Protein AF-A0A497JFD3-F1 (afdb_monomer_lite)

Radius of gyration: 19.87 Å; chains: 1; bounding box: 37×46×55 Å

InterPro domains:
  IPR032816 VTT domain [PF09335] (88-169)
  IPR051311 DedA domain-containing protein [PTHR42709] (45-169)

pLDDT: mean 83.09, std 11.04, range [47.81, 96.81]

Foldseek 3Di:
DVVVVVVVCCPDPVNVVVVVVVVVVVVVVVVVVVCVVVVVCVDLVNLLVVLCVCPLVVLLQVLLVQLLDAPDNDVSVVVLVVCQVHDSNPPCPHSVSSCVSSVNSNVNSLLNLLVCLQVVDPVVVVDDPVLVVVLVVLLVVCVVPNPVSLVVCVVDPHRSSSNSNSNSND

Sequence (170 aa):
MKLKKAKRTLSSPAFRYALATVLMILFIYLAYSYVSANYQNFTPENINKVLQTYGLLGIFIAAIIANATLFFPVPLDVAIFFLGQFDIGFGIVSPLA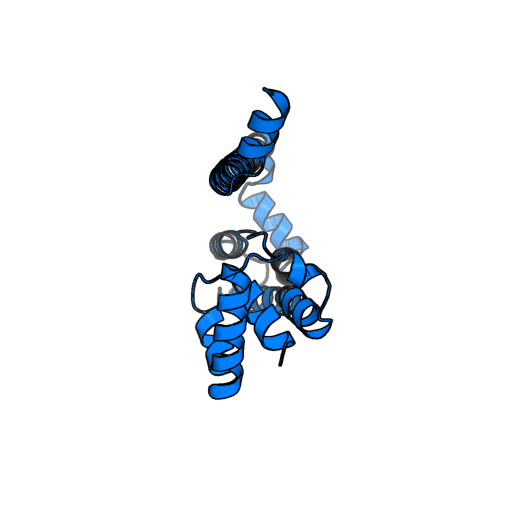LGFFAGLGSAIGEMSGYIVGTLGIRSLEKLKKSELKQIDRLQRKINKYGFSVIALAALTPFPFDLVGIAAGLI

Secondary structure (DSSP, 8-state):
-HHHHHHHHHTSHHHHHHHHHHHHHHHHHHHHHHHHHTGGGGSHHHHHHHHHHHHHHHHHHHHHHHHSSTT----HHHHHHHHTTS--SSSS--HHHHHHHHHHHHHHHHHHHHHHHHTT-TTGGGS-HHHHHHHHHHHHHHHHHTHHHHHHHHTSSS-THHHHHHHHT-

Organism: NCBI:txid3101447

Structure (mmCIF, N/CA/C/O backbone):
data_AF-A0A497JFD3-F1
#
_entry.id   AF-A0A497JFD3-F1
#
loop_
_atom_site.group_PDB
_atom_site.id
_atom_site.type_symbol
_atom_site.label_atom_id
_atom_site.label_alt_id
_atom_site.label_comp_id
_atom_site.label_asym_id
_atom_site.label_entity_id
_atom_site.label_seq_id
_atom_site.pdbx_PDB_ins_code
_atom_site.Cartn_x
_atom_site.Cartn_y
_atom_site.Cartn_z
_atom_site.occupancy
_atom_site.B_iso_or_equiv
_atom_site.auth_seq_id
_atom_site.auth_comp_id
_atom_site.auth_asym_id
_atom_site.auth_atom_id
_atom_site.pdbx_PDB_model_num
ATOM 1 N N . MET A 1 1 ? 1.875 32.449 30.063 1.00 59.88 1 MET A N 1
ATOM 2 C CA . MET A 1 1 ? 0.542 32.212 29.444 1.00 59.88 1 MET A CA 1
ATOM 3 C C . MET A 1 1 ? 0.592 31.912 27.934 1.00 59.88 1 MET A C 1
ATOM 5 O O . MET A 1 1 ? -0.048 30.955 27.510 1.00 59.88 1 MET A O 1
ATOM 9 N N . LYS A 1 2 ? 1.372 32.649 27.119 1.00 60.56 2 LYS A N 1
ATOM 10 C CA . LYS A 1 2 ? 1.473 32.454 25.650 1.00 60.56 2 LYS A CA 1
ATOM 11 C C . LYS A 1 2 ? 1.942 31.048 25.208 1.00 60.56 2 LYS A C 1
ATOM 13 O O . LYS A 1 2 ? 1.350 30.474 24.300 1.00 60.56 2 LYS A O 1
ATOM 18 N N . LEU A 1 3 ? 2.906 30.443 25.912 1.00 57.81 3 LEU A N 1
ATOM 19 C CA . LEU A 1 3 ? 3.437 29.099 25.599 1.00 57.81 3 LEU A CA 1
ATOM 20 C C . LEU A 1 3 ? 2.406 27.962 25.752 1.00 57.81 3 LEU A C 1
ATOM 22 O O . LEU A 1 3 ? 2.356 27.059 24.919 1.00 57.81 3 LEU A O 1
ATOM 26 N N . LYS A 1 4 ? 1.533 28.020 26.772 1.00 59.59 4 LYS A N 1
ATOM 27 C CA . LYS A 1 4 ? 0.439 27.041 26.951 1.00 59.59 4 LYS A CA 1
ATOM 28 C C . LYS A 1 4 ? -0.596 27.137 25.826 1.00 59.59 4 LYS A C 1
ATOM 30 O O . LYS A 1 4 ? -1.136 26.116 25.414 1.00 59.59 4 LYS A O 1
ATOM 35 N N . LYS A 1 5 ? -0.853 28.348 25.318 1.00 61.53 5 LYS A N 1
ATOM 36 C CA . LYS A 1 5 ? -1.797 28.586 24.217 1.00 61.53 5 LYS A CA 1
ATOM 37 C C . LYS A 1 5 ? -1.251 28.023 22.899 1.00 61.53 5 LYS A C 1
ATOM 39 O O . LYS A 1 5 ? -1.970 27.281 22.249 1.00 61.53 5 LYS A O 1
ATOM 44 N N . ALA A 1 6 ? 0.031 28.258 22.592 1.00 60.56 6 ALA A N 1
ATOM 45 C CA . ALA A 1 6 ? 0.709 27.704 21.413 1.00 60.56 6 ALA A CA 1
ATOM 46 C C . ALA A 1 6 ? 0.759 26.164 21.413 1.00 60.56 6 ALA A C 1
ATOM 48 O O . ALA A 1 6 ? 0.379 25.536 20.427 1.00 60.56 6 ALA A O 1
ATOM 49 N N . LYS A 1 7 ? 1.129 25.534 22.542 1.00 58.97 7 LYS A N 1
ATOM 50 C CA . LYS A 1 7 ? 1.086 24.063 22.687 1.00 58.97 7 LYS A CA 1
ATOM 51 C C . LYS A 1 7 ? -0.316 23.487 22.441 1.00 58.97 7 LYS A C 1
ATOM 53 O O . LYS A 1 7 ? -0.439 22.381 21.919 1.00 58.97 7 LYS A O 1
ATOM 58 N N . ARG A 1 8 ? -1.374 24.226 22.799 1.00 59.56 8 ARG A N 1
ATOM 59 C CA . ARG A 1 8 ? -2.777 23.819 22.608 1.00 59.56 8 ARG A CA 1
ATOM 60 C C . ARG A 1 8 ? -3.233 23.934 21.147 1.00 59.56 8 ARG A C 1
ATOM 62 O O . ARG A 1 8 ? -4.006 23.097 20.697 1.00 59.56 8 ARG A O 1
ATOM 69 N N . THR A 1 9 ? -2.737 24.913 20.389 1.00 62.00 9 THR A N 1
ATOM 70 C CA . THR A 1 9 ? -3.013 25.038 18.945 1.00 62.00 9 THR A CA 1
ATOM 71 C C . THR A 1 9 ? -2.274 23.981 18.122 1.00 62.00 9 THR A C 1
ATOM 73 O O . THR A 1 9 ? -2.902 23.321 17.296 1.00 62.00 9 THR A O 1
ATOM 76 N N . LEU A 1 10 ? -0.987 23.748 18.412 1.00 62.69 10 LEU A N 1
ATOM 77 C CA . LEU A 1 10 ? -0.134 22.723 17.775 1.00 62.69 10 LEU A CA 1
ATOM 78 C C . LEU A 1 10 ? -0.635 21.280 17.992 1.00 62.69 10 LEU A C 1
ATOM 80 O O . LEU A 1 10 ? -0.279 20.369 17.252 1.00 62.69 10 LEU A O 1
ATOM 84 N N . SER A 1 11 ? -1.464 21.055 19.013 1.00 66.75 11 SER A N 1
ATOM 85 C CA . SER A 1 11 ? -2.053 19.746 19.330 1.00 66.75 11 SER A CA 1
ATOM 86 C C . SER A 1 11 ? -3.493 19.580 18.838 1.00 66.75 11 SER A C 1
ATOM 88 O O . SER A 1 11 ? -4.057 18.495 18.988 1.00 66.75 11 SER A O 1
ATOM 90 N N . SER A 1 12 ? -4.087 20.614 18.233 1.00 78.88 12 SER A N 1
ATOM 91 C CA . SER A 1 12 ? -5.465 20.548 17.745 1.00 78.88 12 SER A CA 1
ATOM 92 C C . SER A 1 12 ? -5.599 19.593 16.543 1.00 78.88 12 SER A C 1
ATOM 94 O O . SER A 1 12 ? -4.686 19.519 15.716 1.00 78.88 12 SER A O 1
ATOM 96 N N . PRO A 1 13 ? -6.730 18.872 16.393 1.00 74.12 13 PRO A N 1
ATOM 97 C CA . PRO A 1 13 ? -6.967 18.014 15.231 1.00 74.12 13 PRO A CA 1
ATOM 98 C C . PRO A 1 13 ? -6.859 18.780 13.909 1.00 74.12 13 PRO A C 1
ATOM 100 O O . PRO A 1 13 ? -6.234 18.290 12.976 1.00 74.12 13 PRO A O 1
ATOM 103 N N . ALA A 1 14 ? -7.394 20.006 13.861 1.00 77.69 14 ALA A N 1
ATOM 104 C CA . ALA A 1 14 ? -7.326 20.877 12.689 1.00 77.69 14 ALA A CA 1
ATOM 105 C C . ALA A 1 14 ? -5.878 21.185 12.280 1.00 77.69 14 ALA A C 1
ATOM 107 O O . ALA A 1 14 ? -5.538 21.073 11.107 1.00 77.69 14 ALA A O 1
ATOM 108 N N . PHE A 1 15 ? -5.006 21.488 13.248 1.00 80.69 15 PHE A N 1
ATOM 109 C CA . PHE A 1 15 ? -3.588 21.711 12.977 1.00 80.69 15 PHE A CA 1
ATOM 110 C C . PHE A 1 15 ? -2.893 20.450 12.451 1.00 80.69 15 PHE A C 1
ATOM 112 O O . PHE A 1 15 ? -2.098 20.540 11.525 1.00 80.69 15 PHE A O 1
ATOM 119 N N . ARG A 1 16 ? -3.214 19.266 12.989 1.00 75.38 16 ARG A N 1
ATOM 120 C CA . ARG A 1 16 ? -2.648 17.995 12.501 1.00 75.38 16 ARG A CA 1
ATOM 121 C C . ARG A 1 16 ? -3.060 17.691 11.063 1.00 75.38 16 ARG A C 1
ATOM 123 O O . ARG A 1 16 ? -2.218 17.239 10.299 1.00 75.38 16 ARG A O 1
ATOM 130 N N . TYR A 1 17 ? -4.320 17.943 10.697 1.00 76.19 17 TYR A N 1
ATOM 131 C CA . TYR A 1 17 ? -4.775 17.789 9.313 1.00 76.19 17 TYR A CA 1
ATOM 132 C C . TYR A 1 17 ? -4.093 18.796 8.395 1.00 76.19 17 TYR A C 1
ATOM 134 O O . TYR A 1 17 ? -3.531 18.386 7.391 1.00 76.19 17 TYR A O 1
ATOM 142 N N . ALA A 1 18 ? -4.046 20.076 8.778 1.00 82.56 18 ALA A N 1
ATOM 143 C CA . ALA A 1 18 ? -3.343 21.096 8.005 1.00 82.56 18 ALA A CA 1
ATOM 144 C C . ALA A 1 18 ? -1.862 20.737 7.806 1.00 82.56 18 ALA A C 1
ATOM 146 O O . ALA A 1 18 ? -1.355 20.812 6.692 1.00 82.56 18 ALA A O 1
ATOM 147 N N . LEU A 1 19 ? -1.187 20.275 8.861 1.00 82.94 19 LEU A N 1
ATOM 148 C CA . LEU A 1 19 ? 0.197 19.819 8.790 1.00 82.94 19 LEU A CA 1
ATOM 149 C C . LEU A 1 19 ? 0.345 18.599 7.874 1.00 82.94 19 LEU A C 1
ATOM 151 O O . LEU A 1 19 ? 1.216 18.603 7.016 1.00 82.94 19 LEU A O 1
ATOM 155 N N . ALA A 1 20 ? -0.506 17.580 8.013 1.00 77.19 20 ALA A N 1
ATOM 156 C CA . ALA A 1 20 ? -0.472 16.394 7.158 1.00 77.19 20 ALA A CA 1
ATOM 157 C C . ALA A 1 20 ? -0.712 16.745 5.682 1.00 77.19 20 ALA A C 1
ATOM 159 O O . ALA A 1 20 ? 0.005 16.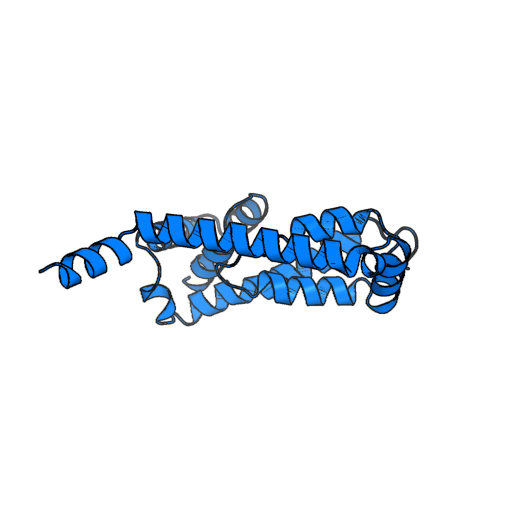251 4.819 1.00 77.19 20 ALA A O 1
ATOM 160 N N . THR A 1 21 ? -1.658 17.640 5.386 1.00 76.88 21 THR A N 1
ATOM 161 C CA . THR A 1 21 ? -1.915 18.121 4.024 1.00 76.88 21 THR A CA 1
ATOM 162 C C . THR A 1 21 ? -0.720 18.892 3.470 1.00 76.88 21 THR A C 1
ATOM 164 O O . THR A 1 21 ? -0.315 18.641 2.341 1.00 76.88 21 THR A O 1
ATOM 167 N N . VAL A 1 22 ? -0.106 19.783 4.257 1.00 87.62 22 VAL A N 1
ATOM 168 C CA . VAL A 1 22 ? 1.108 20.509 3.844 1.00 87.62 22 VAL A CA 1
ATOM 169 C C . VAL A 1 22 ? 2.263 19.542 3.585 1.00 87.62 22 VAL A C 1
ATOM 171 O O . VAL A 1 22 ? 2.937 19.666 2.567 1.00 87.62 22 VAL A O 1
ATOM 174 N N . LEU A 1 23 ? 2.468 18.554 4.459 1.00 84.88 23 LEU A N 1
ATOM 175 C CA . LEU A 1 23 ? 3.492 17.524 4.278 1.00 84.88 23 LEU A CA 1
ATOM 176 C C . LEU A 1 23 ? 3.222 16.663 3.038 1.00 84.88 23 LEU A C 1
ATOM 178 O O . LEU A 1 23 ? 4.157 16.356 2.308 1.00 84.88 23 LEU A O 1
ATOM 182 N N . MET A 1 24 ? 1.962 16.318 2.765 1.00 78.75 24 MET A N 1
ATOM 183 C CA . MET A 1 24 ? 1.567 15.567 1.571 1.00 78.75 24 MET A CA 1
ATOM 184 C C . MET A 1 24 ? 1.809 16.376 0.291 1.00 78.75 24 MET A C 1
ATOM 186 O O . MET A 1 24 ? 2.395 15.854 -0.651 1.00 78.75 24 MET A O 1
ATOM 190 N N . ILE A 1 25 ? 1.427 17.659 0.263 1.00 86.31 25 ILE A N 1
ATOM 191 C CA . ILE A 1 25 ? 1.697 18.558 -0.872 1.00 86.31 25 ILE A CA 1
ATOM 192 C C . ILE A 1 25 ? 3.204 18.709 -1.082 1.00 86.31 25 ILE A C 1
ATOM 194 O O . ILE A 1 25 ? 3.675 18.627 -2.213 1.00 86.31 25 ILE A O 1
ATOM 198 N N . LEU A 1 26 ? 3.965 18.893 -0.001 1.00 89.56 26 LEU A N 1
ATOM 199 C CA . LEU A 1 26 ? 5.418 18.995 -0.064 1.00 89.56 26 LEU A CA 1
ATOM 200 C C . LEU A 1 26 ? 6.039 17.704 -0.606 1.00 89.56 26 LEU A C 1
ATOM 202 O O . LEU A 1 26 ? 6.900 17.771 -1.475 1.00 89.56 26 LEU A O 1
ATOM 206 N N . PHE A 1 27 ? 5.583 16.539 -0.143 1.00 85.12 27 PHE A N 1
ATOM 207 C CA . PHE A 1 27 ? 6.038 15.244 -0.645 1.00 85.12 27 PHE A CA 1
ATOM 208 C C . PHE A 1 27 ? 5.754 15.088 -2.144 1.00 85.12 27 PHE A C 1
ATOM 210 O O . PHE A 1 27 ? 6.661 14.744 -2.896 1.00 85.12 27 PHE A O 1
ATOM 217 N N . ILE A 1 28 ? 4.538 15.418 -2.595 1.00 85.38 28 ILE A N 1
ATOM 218 C CA . ILE A 1 28 ? 4.164 15.388 -4.018 1.00 85.38 28 ILE A CA 1
ATOM 219 C C . ILE A 1 28 ? 5.036 16.354 -4.830 1.00 85.38 28 ILE A C 1
ATOM 221 O O . ILE A 1 28 ? 5.550 15.980 -5.880 1.00 85.38 28 ILE A O 1
ATOM 225 N N . TYR A 1 29 ? 5.245 17.578 -4.341 1.00 90.62 29 TYR A N 1
ATOM 226 C CA . TYR A 1 29 ? 6.078 18.577 -5.008 1.00 90.62 29 TYR A CA 1
ATOM 227 C C . TYR A 1 29 ? 7.541 18.138 -5.112 1.00 90.62 29 TYR A C 1
ATOM 229 O O . TYR A 1 29 ? 8.160 18.313 -6.161 1.00 90.62 29 TYR A O 1
ATOM 237 N N . LEU A 1 30 ? 8.099 17.549 -4.052 1.00 92.38 30 LEU A N 1
ATOM 238 C CA . LEU A 1 30 ? 9.459 17.014 -4.055 1.00 92.38 30 LEU A CA 1
ATOM 239 C C . LEU A 1 30 ? 9.584 15.820 -5.002 1.00 92.38 30 LEU A C 1
ATOM 241 O O . LEU A 1 30 ? 10.539 15.769 -5.772 1.00 92.38 30 LEU A O 1
ATOM 245 N N . ALA A 1 31 ? 8.612 14.905 -5.000 1.00 85.56 31 ALA A N 1
ATOM 246 C CA . ALA A 1 31 ? 8.574 13.782 -5.930 1.00 85.56 31 ALA A CA 1
ATOM 247 C C . ALA A 1 31 ? 8.506 14.270 -7.386 1.00 85.56 31 ALA A C 1
ATOM 249 O O . ALA A 1 31 ? 9.311 13.849 -8.215 1.00 85.56 31 ALA A O 1
ATOM 250 N N . TYR A 1 32 ? 7.619 15.224 -7.682 1.00 89.12 32 TYR A N 1
ATOM 251 C CA . TYR A 1 32 ? 7.524 15.859 -8.996 1.00 89.12 32 TYR A CA 1
ATOM 252 C C . TYR A 1 32 ? 8.830 16.558 -9.388 1.00 89.12 32 TYR A C 1
ATOM 254 O O . TYR A 1 32 ? 9.331 16.351 -10.489 1.00 89.12 32 TYR A O 1
ATOM 262 N N . SER A 1 33 ? 9.419 17.342 -8.482 1.00 91.25 33 SER A N 1
ATOM 263 C CA . SER A 1 33 ? 10.679 18.053 -8.734 1.00 91.25 33 SER A CA 1
ATOM 264 C C . SER A 1 33 ? 11.826 17.081 -9.002 1.00 91.25 33 SER A C 1
ATOM 266 O O . SER A 1 33 ? 12.626 17.318 -9.901 1.00 91.25 33 SER A O 1
ATOM 268 N N . TYR A 1 34 ? 11.888 15.965 -8.270 1.00 91.94 34 TYR A N 1
ATOM 269 C CA . TYR A 1 34 ? 12.881 14.917 -8.484 1.00 91.94 34 TYR A CA 1
ATOM 270 C C . TYR A 1 34 ? 12.716 14.255 -9.854 1.00 91.94 34 TYR A C 1
ATOM 272 O O . TYR A 1 34 ? 13.695 14.135 -10.590 1.00 91.94 34 TYR A O 1
ATOM 280 N N . VAL A 1 35 ? 11.489 13.873 -10.223 1.00 87.81 35 VAL A N 1
ATOM 281 C CA . VAL A 1 35 ? 11.193 13.297 -11.543 1.00 87.81 35 VAL A CA 1
ATOM 282 C C . VAL A 1 35 ? 11.522 14.298 -12.650 1.00 87.81 35 VAL A C 1
ATOM 284 O O . VAL A 1 35 ? 12.196 13.940 -13.609 1.00 87.81 35 VAL A O 1
ATOM 287 N N . SER A 1 36 ? 11.132 15.565 -12.493 1.00 89.31 36 SER A N 1
ATOM 288 C CA . SER A 1 36 ? 11.412 16.631 -13.460 1.00 89.31 36 SER A CA 1
ATOM 289 C C . SER A 1 36 ? 12.910 16.902 -13.616 1.00 89.31 36 SER A C 1
ATOM 291 O O . SER A 1 36 ? 13.376 17.092 -14.736 1.00 89.31 36 SER A O 1
ATOM 293 N N . ALA A 1 37 ? 13.677 16.911 -12.523 1.00 93.94 37 ALA A N 1
ATOM 294 C CA . ALA A 1 37 ? 15.128 17.097 -12.560 1.00 93.94 37 ALA A CA 1
ATOM 295 C C . ALA A 1 37 ? 15.854 15.906 -13.209 1.00 93.94 37 ALA A C 1
ATOM 297 O O . ALA A 1 37 ? 16.925 16.074 -13.783 1.00 93.94 37 ALA A O 1
ATOM 298 N N . ASN A 1 38 ? 15.255 14.715 -13.147 1.00 91.62 38 ASN A N 1
ATOM 299 C CA . ASN A 1 38 ? 15.807 13.470 -13.672 1.00 91.62 38 ASN A CA 1
ATOM 300 C C . ASN A 1 38 ? 14.996 12.925 -14.857 1.00 91.62 38 ASN A C 1
ATOM 302 O O . ASN A 1 38 ? 15.001 11.717 -15.082 1.00 91.62 38 ASN A O 1
ATOM 306 N N . TYR A 1 39 ? 14.297 13.777 -15.620 1.00 87.56 39 TYR A N 1
ATOM 307 C CA . TYR A 1 39 ? 13.348 13.325 -16.652 1.00 87.56 39 TYR A CA 1
ATOM 308 C C . TYR A 1 39 ? 13.984 12.389 -17.691 1.00 87.56 39 TYR A C 1
ATOM 310 O O . TYR A 1 39 ? 13.326 11.488 -18.202 1.00 87.56 39 TYR A O 1
ATOM 318 N N . GLN A 1 40 ? 15.285 12.557 -17.946 1.00 88.50 40 GLN A N 1
ATOM 319 C CA . GLN A 1 40 ? 16.078 11.702 -18.829 1.00 88.50 40 GLN A CA 1
ATOM 320 C C . GLN A 1 40 ? 16.113 10.233 -18.368 1.00 88.50 40 GLN A C 1
ATOM 322 O O . GLN A 1 40 ? 16.155 9.329 -19.196 1.00 88.50 40 GLN A O 1
ATOM 327 N N . ASN A 1 41 ? 16.025 9.966 -17.062 1.00 87.12 41 ASN A N 1
ATOM 328 C CA . ASN A 1 41 ? 15.967 8.608 -16.509 1.00 87.12 41 ASN A CA 1
ATOM 329 C C . ASN A 1 41 ? 14.568 7.978 -16.627 1.00 87.12 41 ASN A C 1
ATOM 331 O O . ASN A 1 41 ? 14.446 6.759 -16.577 1.00 87.12 41 ASN A O 1
ATOM 335 N N . PHE A 1 42 ? 13.522 8.791 -16.798 1.00 84.88 42 PHE A N 1
ATOM 336 C CA . PHE A 1 42 ? 12.122 8.354 -16.879 1.00 84.88 42 PHE A CA 1
ATOM 337 C C . PHE A 1 42 ? 11.596 8.320 -18.324 1.00 84.88 42 PHE A C 1
ATOM 339 O O . PHE A 1 42 ? 10.392 8.414 -18.560 1.00 84.88 42 PHE A O 1
ATOM 346 N N . THR A 1 43 ? 12.487 8.190 -19.310 1.00 87.19 43 THR A N 1
ATOM 347 C CA . THR A 1 43 ? 12.097 7.983 -20.709 1.00 87.19 43 THR A CA 1
ATOM 348 C C . THR A 1 43 ? 11.485 6.588 -20.899 1.00 87.19 43 THR A C 1
ATOM 350 O O . THR A 1 43 ? 11.865 5.653 -20.188 1.00 87.19 43 THR A O 1
ATOM 353 N N . PRO A 1 44 ? 10.577 6.398 -21.878 1.00 83.88 44 PRO A N 1
ATOM 354 C CA . PRO A 1 44 ? 10.021 5.082 -22.207 1.00 83.88 44 PRO A CA 1
ATOM 355 C C . PRO A 1 44 ? 11.082 3.995 -22.406 1.00 83.88 44 PRO A C 1
ATOM 357 O O . PRO A 1 44 ? 10.909 2.868 -21.957 1.00 83.88 44 PRO A O 1
ATOM 360 N N . GLU A 1 45 ? 12.202 4.344 -23.038 1.00 86.56 45 GLU A N 1
ATOM 361 C CA . GLU A 1 45 ? 13.318 3.430 -23.284 1.00 86.56 45 GLU A CA 1
ATOM 362 C C . GLU A 1 45 ? 14.001 2.985 -21.983 1.00 86.56 45 GLU A C 1
ATOM 364 O O . GLU A 1 45 ? 14.219 1.792 -21.771 1.00 86.56 45 GLU A O 1
ATOM 369 N N . ASN A 1 46 ? 14.267 3.919 -21.065 1.00 87.31 46 ASN A N 1
ATOM 370 C CA . ASN A 1 46 ? 14.866 3.598 -19.771 1.00 87.31 46 ASN A CA 1
ATOM 371 C C . ASN A 1 46 ? 13.905 2.813 -18.871 1.00 87.31 46 ASN A C 1
ATOM 373 O O . ASN A 1 46 ? 14.329 1.858 -18.218 1.00 87.31 46 ASN A O 1
ATOM 377 N N . ILE A 1 47 ? 12.613 3.153 -18.878 1.00 83.19 47 ILE A N 1
ATOM 378 C CA . ILE A 1 47 ? 11.578 2.395 -18.162 1.00 83.19 47 ILE A CA 1
ATOM 379 C C . ILE A 1 47 ? 11.511 0.964 -18.705 1.00 83.19 47 ILE A C 1
ATOM 381 O O . ILE A 1 47 ? 11.584 0.021 -17.920 1.00 83.19 47 ILE A O 1
ATOM 385 N N . ASN A 1 48 ? 11.469 0.785 -20.028 1.00 82.75 48 ASN A N 1
ATOM 386 C CA . ASN A 1 48 ? 11.501 -0.537 -20.657 1.00 82.75 48 ASN A CA 1
ATOM 387 C C . ASN A 1 48 ? 12.755 -1.321 -20.269 1.00 82.75 48 ASN A C 1
ATOM 389 O O . ASN A 1 48 ? 12.661 -2.498 -19.946 1.00 82.75 48 ASN A O 1
ATOM 393 N N . LYS A 1 49 ? 13.927 -0.682 -20.232 1.00 85.62 49 LYS A N 1
ATOM 394 C CA . LYS A 1 49 ? 15.172 -1.339 -19.818 1.00 85.62 49 LYS A CA 1
ATOM 395 C C . LYS A 1 49 ? 15.106 -1.837 -18.372 1.00 85.62 49 LYS A C 1
ATOM 397 O O . LYS A 1 49 ? 15.517 -2.962 -18.087 1.00 85.62 49 LYS A O 1
ATOM 402 N N . VAL A 1 50 ? 14.568 -1.028 -17.459 1.00 83.81 50 VAL A N 1
ATOM 403 C CA . VAL A 1 50 ? 14.340 -1.423 -16.059 1.00 83.81 50 VAL A CA 1
ATOM 404 C C . VAL A 1 50 ? 13.337 -2.576 -15.985 1.00 83.81 50 VAL A C 1
ATOM 406 O O . VAL A 1 50 ? 13.608 -3.573 -15.316 1.00 83.81 50 VAL A O 1
ATOM 409 N N . LEU A 1 51 ? 12.221 -2.491 -16.709 1.00 82.00 51 LEU A N 1
ATOM 410 C CA . LEU A 1 51 ? 11.210 -3.548 -16.755 1.00 82.00 51 LEU A CA 1
ATOM 411 C C . LEU A 1 51 ? 11.750 -4.849 -17.347 1.00 82.00 51 LEU A C 1
ATOM 413 O O . LEU A 1 51 ? 11.459 -5.904 -16.810 1.00 82.00 51 LEU A O 1
ATOM 417 N N . GLN A 1 52 ? 12.582 -4.805 -18.382 1.00 81.94 52 GLN A N 1
ATOM 418 C CA . GLN A 1 52 ? 13.234 -5.999 -18.929 1.00 81.94 52 GLN A CA 1
ATOM 419 C C . GLN A 1 52 ? 14.263 -6.592 -17.959 1.00 81.94 52 GLN A C 1
ATOM 421 O O . GLN A 1 52 ? 14.476 -7.801 -17.948 1.00 81.94 52 GLN A O 1
ATOM 426 N N . THR A 1 53 ? 14.891 -5.756 -17.127 1.00 87.00 53 THR A N 1
ATOM 427 C CA . THR A 1 53 ? 15.887 -6.206 -16.144 1.00 87.00 53 THR A CA 1
ATOM 428 C C . THR A 1 53 ? 15.234 -6.897 -14.947 1.00 87.00 53 THR A C 1
ATOM 430 O O . THR A 1 53 ? 15.696 -7.951 -14.518 1.00 87.00 53 THR A O 1
ATOM 433 N N . TYR A 1 54 ? 14.175 -6.307 -14.386 1.00 86.25 54 TYR A N 1
ATOM 434 C CA . TYR A 1 54 ? 13.546 -6.803 -13.155 1.00 86.25 54 TYR A CA 1
ATOM 435 C C . TYR A 1 54 ? 12.241 -7.580 -13.391 1.00 86.25 54 TYR A C 1
ATOM 437 O O . TYR A 1 54 ? 11.836 -8.379 -12.544 1.00 86.25 54 TYR A O 1
ATOM 445 N N . GLY A 1 55 ? 11.580 -7.368 -14.527 1.00 86.94 55 GLY A N 1
ATOM 446 C CA . GLY A 1 55 ? 10.372 -8.070 -14.949 1.00 86.94 55 GLY A CA 1
ATOM 447 C C . GLY A 1 55 ? 9.216 -7.994 -13.952 1.00 86.94 55 GLY A C 1
ATOM 448 O O . GLY A 1 55 ? 9.115 -7.102 -13.105 1.00 86.94 55 GLY A O 1
ATOM 449 N N . LEU A 1 56 ? 8.352 -9.007 -14.025 1.00 88.50 56 LEU A N 1
ATOM 450 C CA . LEU A 1 56 ? 7.238 -9.205 -13.093 1.00 88.50 56 LEU A CA 1
ATOM 451 C C . LEU A 1 56 ? 7.707 -9.425 -11.646 1.00 88.50 56 LEU A C 1
ATOM 453 O O . LEU A 1 56 ? 6.984 -9.082 -10.713 1.00 88.50 56 LEU A O 1
ATOM 457 N N . LEU A 1 57 ? 8.921 -9.951 -11.444 1.00 90.19 57 LEU A N 1
ATOM 458 C CA . LEU A 1 57 ? 9.487 -10.152 -10.109 1.00 90.19 57 LEU A CA 1
ATOM 459 C C . LEU A 1 57 ? 9.787 -8.816 -9.418 1.00 90.19 57 LEU A C 1
ATOM 461 O O . LEU A 1 57 ? 9.483 -8.652 -8.239 1.00 90.19 57 LEU A O 1
ATOM 465 N N . GLY A 1 58 ? 10.332 -7.844 -10.154 1.00 89.88 58 GLY A N 1
ATOM 466 C CA . GLY A 1 58 ? 10.541 -6.488 -9.654 1.00 89.88 58 GLY A CA 1
ATOM 467 C C . GLY A 1 58 ? 9.235 -5.824 -9.243 1.00 89.88 58 GLY A C 1
ATOM 468 O O . GLY A 1 58 ? 9.159 -5.236 -8.167 1.00 89.88 58 GLY A O 1
ATOM 469 N N . ILE A 1 59 ? 8.192 -5.981 -10.062 1.00 90.62 59 ILE A N 1
ATOM 470 C CA . ILE A 1 59 ? 6.849 -5.466 -9.766 1.00 90.62 59 ILE A CA 1
ATOM 471 C C . ILE A 1 59 ? 6.278 -6.124 -8.506 1.00 90.62 59 ILE A C 1
ATOM 473 O O . ILE A 1 59 ? 5.787 -5.427 -7.624 1.00 90.62 59 ILE A O 1
ATOM 477 N N . PHE A 1 60 ? 6.388 -7.447 -8.387 1.00 93.25 60 PHE A N 1
ATOM 478 C CA . PHE A 1 60 ? 5.951 -8.195 -7.209 1.00 93.25 60 PHE A CA 1
ATOM 479 C C . PHE A 1 60 ? 6.648 -7.716 -5.926 1.00 93.25 60 PHE A C 1
ATOM 481 O O . PHE A 1 60 ? 5.979 -7.418 -4.939 1.00 93.25 60 PHE A O 1
ATOM 488 N N . ILE A 1 61 ? 7.979 -7.574 -5.938 1.00 93.12 61 ILE A N 1
ATOM 489 C CA . ILE A 1 61 ? 8.744 -7.099 -4.772 1.00 93.12 61 ILE A CA 1
ATOM 490 C C . ILE A 1 61 ? 8.394 -5.643 -4.443 1.00 93.12 61 ILE A C 1
ATOM 492 O O . ILE A 1 61 ? 8.196 -5.307 -3.275 1.00 93.12 61 ILE A O 1
ATOM 496 N N . ALA A 1 62 ? 8.286 -4.782 -5.457 1.00 90.75 62 ALA A N 1
ATOM 497 C CA . ALA A 1 62 ? 7.882 -3.393 -5.270 1.00 90.75 62 ALA A CA 1
ATOM 498 C C . ALA A 1 62 ? 6.487 -3.298 -4.636 1.00 90.75 62 ALA A C 1
ATOM 500 O O . ALA A 1 62 ? 6.288 -2.485 -3.735 1.00 90.75 62 ALA A O 1
ATOM 501 N N . ALA A 1 63 ? 5.559 -4.167 -5.046 1.00 92.38 63 ALA A N 1
ATOM 502 C CA . ALA A 1 63 ? 4.216 -4.235 -4.489 1.00 92.38 63 ALA A CA 1
ATOM 503 C C . ALA A 1 63 ? 4.195 -4.680 -3.024 1.00 92.38 63 ALA A C 1
ATOM 505 O O . ALA A 1 63 ? 3.511 -4.057 -2.216 1.00 92.38 63 ALA A O 1
ATOM 506 N N . ILE A 1 64 ? 5.014 -5.668 -2.644 1.00 93.12 64 ILE A N 1
ATOM 507 C CA . ILE A 1 64 ? 5.177 -6.047 -1.231 1.00 93.12 64 ILE A CA 1
ATOM 508 C C . ILE A 1 64 ? 5.624 -4.843 -0.406 1.00 93.12 64 ILE A C 1
ATOM 510 O O . ILE A 1 64 ? 5.030 -4.548 0.625 1.00 93.12 64 ILE A O 1
ATOM 514 N N . ILE A 1 65 ? 6.672 -4.145 -0.849 1.00 90.38 65 ILE A N 1
ATOM 515 C CA . ILE A 1 65 ? 7.264 -3.042 -0.084 1.00 90.38 65 ILE A CA 1
ATOM 516 C C . ILE A 1 65 ? 6.287 -1.867 0.022 1.00 90.38 65 ILE A C 1
ATOM 518 O O . ILE A 1 65 ? 6.136 -1.296 1.100 1.00 90.38 65 ILE A O 1
ATOM 522 N N . ALA A 1 66 ? 5.620 -1.519 -1.079 1.00 87.81 66 ALA A N 1
ATOM 523 C CA . ALA A 1 66 ? 4.681 -0.406 -1.127 1.00 87.81 66 ALA A CA 1
ATOM 524 C C . ALA A 1 66 ? 3.414 -0.655 -0.291 1.00 87.81 66 ALA A C 1
ATOM 526 O O . ALA A 1 66 ? 2.904 0.290 0.301 1.00 87.81 66 ALA A O 1
ATOM 527 N N . ASN A 1 67 ? 2.933 -1.900 -0.203 1.00 89.94 67 ASN A N 1
ATOM 528 C CA . ASN A 1 67 ? 1.764 -2.264 0.608 1.00 89.94 67 ASN A CA 1
ATOM 529 C C . ASN A 1 67 ? 2.114 -2.733 2.029 1.00 89.94 67 ASN A C 1
ATOM 531 O O . ASN A 1 67 ? 1.228 -2.896 2.857 1.00 89.94 67 ASN A O 1
ATOM 535 N N . ALA A 1 68 ? 3.392 -2.941 2.357 1.00 87.31 68 ALA A N 1
ATOM 536 C CA . ALA A 1 68 ? 3.815 -3.235 3.728 1.00 87.31 68 ALA A CA 1
ATOM 537 C C . ALA A 1 68 ? 3.772 -2.003 4.652 1.00 87.31 68 ALA A C 1
ATOM 539 O O . ALA A 1 68 ? 3.972 -2.119 5.865 1.00 87.31 68 ALA A O 1
ATOM 540 N N . THR A 1 69 ? 3.563 -0.804 4.099 1.00 76.56 69 THR A N 1
ATOM 541 C CA . THR A 1 69 ? 3.506 0.434 4.874 1.00 76.56 69 THR A CA 1
ATOM 542 C C . THR A 1 69 ? 2.105 0.701 5.401 1.00 76.56 69 THR A C 1
ATOM 544 O O . THR A 1 69 ? 1.224 1.123 4.661 1.00 76.56 69 THR A O 1
ATOM 547 N N . LEU A 1 70 ? 1.930 0.576 6.715 1.00 70.81 70 LEU A N 1
ATOM 548 C CA . LEU A 1 70 ? 0.674 0.931 7.374 1.00 70.81 70 LEU A CA 1
ATOM 549 C C . LEU A 1 70 ? 0.430 2.441 7.322 1.00 70.81 70 LEU A C 1
ATOM 551 O O . LEU A 1 70 ? 1.294 3.226 7.727 1.00 70.81 70 LEU A O 1
ATOM 555 N N . PHE A 1 71 ? -0.777 2.849 6.932 1.00 63.78 71 PHE A N 1
ATOM 556 C CA . PHE A 1 71 ? -1.252 4.237 6.981 1.00 63.78 71 PHE A CA 1
ATOM 557 C C . PHE A 1 71 ? -0.487 5.229 6.090 1.00 63.78 71 PHE A C 1
ATOM 559 O O . PHE A 1 71 ? -0.707 6.441 6.202 1.00 63.78 71 PHE A O 1
ATOM 566 N N . PHE A 1 72 ? 0.387 4.749 5.202 1.00 68.38 72 PHE A N 1
ATOM 567 C CA . PHE A 1 72 ? 1.030 5.567 4.180 1.00 68.38 72 PHE A CA 1
ATOM 568 C C . PHE A 1 72 ? 0.592 5.072 2.799 1.00 68.38 72 PHE A C 1
ATOM 570 O O . PHE A 1 72 ? 1.121 4.074 2.318 1.00 68.38 72 PHE A O 1
ATOM 577 N N . PRO A 1 73 ? -0.377 5.744 2.153 1.00 62.72 73 PRO A N 1
ATOM 578 C CA . PRO A 1 73 ? -0.835 5.330 0.840 1.00 62.72 73 PRO A CA 1
ATOM 579 C C . PRO A 1 73 ? 0.241 5.669 -0.195 1.00 62.72 73 PRO A C 1
ATOM 581 O O . PRO A 1 73 ? 0.341 6.805 -0.663 1.00 62.72 73 PRO A O 1
ATOM 584 N N . VAL A 1 74 ? 1.058 4.680 -0.550 1.00 72.94 74 VAL A N 1
A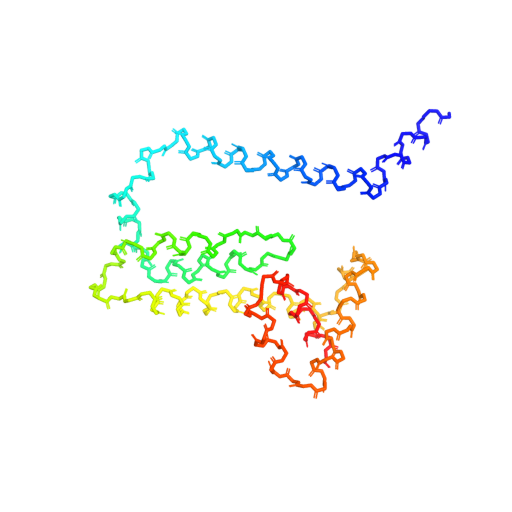TOM 585 C CA . VAL A 1 74 ? 1.871 4.737 -1.764 1.00 72.94 74 VAL A CA 1
ATOM 586 C C . VAL A 1 74 ? 0.921 4.479 -2.937 1.00 72.94 74 VAL A C 1
ATOM 588 O O . VAL A 1 74 ? 0.283 3.429 -2.954 1.00 72.94 74 VAL A O 1
ATOM 591 N N . PRO A 1 75 ? 0.787 5.388 -3.922 1.00 74.56 75 PRO A N 1
ATOM 592 C CA . PRO A 1 75 ? -0.135 5.218 -5.046 1.00 74.56 75 PRO A CA 1
ATOM 593 C C . PRO A 1 75 ? 0.430 4.229 -6.082 1.00 74.56 75 PRO A C 1
ATOM 595 O O . PRO A 1 75 ? 0.584 4.558 -7.260 1.00 74.56 75 PRO A O 1
ATOM 598 N N . LEU A 1 76 ? 0.781 3.021 -5.637 1.00 82.75 76 LEU A N 1
ATOM 599 C CA . LEU A 1 76 ? 1.351 1.973 -6.474 1.00 82.75 76 LEU A CA 1
ATOM 600 C C . LEU A 1 76 ? 0.386 1.583 -7.597 1.00 82.75 76 LEU A C 1
ATOM 602 O O . LEU A 1 76 ? 0.827 1.389 -8.724 1.00 82.75 76 LEU A O 1
ATOM 606 N N . ASP A 1 77 ? -0.917 1.549 -7.322 1.00 83.69 77 ASP A N 1
ATOM 607 C CA . ASP A 1 77 ? -1.948 1.205 -8.308 1.00 83.69 77 ASP A CA 1
ATOM 608 C C . ASP A 1 77 ? -1.880 2.106 -9.548 1.00 83.69 77 ASP A C 1
ATOM 610 O O . ASP A 1 77 ? -2.007 1.642 -10.681 1.00 83.69 77 ASP A O 1
ATOM 614 N N . VAL A 1 78 ? -1.602 3.400 -9.342 1.00 84.12 78 VAL A N 1
ATOM 615 C CA . VAL A 1 78 ? -1.422 4.374 -10.426 1.00 84.12 78 VAL A CA 1
ATOM 616 C C . VAL A 1 78 ? -0.168 4.044 -11.230 1.00 84.12 78 VAL A C 1
ATOM 618 O O . VAL A 1 78 ? -0.207 4.051 -12.459 1.00 84.12 78 VAL A O 1
ATOM 621 N N . ALA A 1 79 ? 0.937 3.718 -10.554 1.00 83.81 79 ALA A N 1
ATOM 622 C CA . ALA A 1 79 ? 2.167 3.311 -11.224 1.00 83.81 79 ALA A CA 1
ATOM 623 C C . ALA A 1 79 ? 1.949 2.036 -12.053 1.00 83.81 79 ALA A C 1
ATOM 625 O O . ALA A 1 79 ? 2.303 2.020 -13.226 1.00 83.81 79 ALA A O 1
ATOM 626 N N . ILE A 1 80 ? 1.299 1.009 -11.496 1.00 87.31 80 ILE A N 1
ATOM 627 C CA . ILE A 1 80 ? 0.976 -0.242 -12.199 1.00 87.31 80 ILE A CA 1
ATOM 628 C C . ILE A 1 80 ? 0.108 0.030 -13.432 1.00 87.31 80 ILE A C 1
ATOM 630 O O . ILE A 1 80 ? 0.378 -0.518 -14.499 1.00 87.31 80 ILE A O 1
ATOM 634 N N . PHE A 1 81 ? -0.890 0.910 -13.320 1.00 85.75 81 PHE A N 1
ATOM 635 C CA . PHE A 1 81 ? -1.733 1.292 -14.452 1.00 85.75 81 PHE A CA 1
ATOM 636 C C . PHE A 1 81 ? -0.910 1.892 -15.602 1.00 85.75 81 PHE A C 1
ATOM 638 O O . PHE A 1 81 ? -1.069 1.483 -16.751 1.00 85.75 81 PHE A O 1
ATOM 645 N N . PHE A 1 82 ? 0.024 2.801 -15.298 1.00 83.62 82 PHE A N 1
ATOM 646 C CA . PHE A 1 82 ? 0.944 3.345 -16.301 1.00 83.62 82 PHE A CA 1
ATOM 647 C C . PHE A 1 82 ? 1.930 2.303 -16.831 1.00 83.62 82 PHE A C 1
ATOM 649 O O . PHE A 1 82 ? 2.281 2.349 -18.006 1.00 83.62 82 PHE A O 1
ATOM 656 N N . LEU A 1 83 ? 2.374 1.357 -16.000 1.00 84.44 83 LEU A N 1
ATOM 657 C CA . LEU A 1 83 ? 3.297 0.304 -16.423 1.00 84.44 83 LEU A CA 1
ATOM 658 C C . LEU A 1 83 ? 2.674 -0.654 -17.448 1.00 84.44 83 LEU A C 1
ATOM 660 O O . LEU A 1 83 ? 3.393 -1.205 -18.275 1.00 84.44 83 LEU A O 1
ATOM 664 N N . GLY A 1 84 ? 1.346 -0.798 -17.451 1.00 81.50 84 GLY A N 1
ATOM 665 C CA . GLY A 1 84 ? 0.619 -1.666 -18.381 1.00 81.50 84 GLY A CA 1
ATOM 666 C C . GLY A 1 84 ? 0.733 -1.292 -19.863 1.00 81.50 84 GLY A C 1
ATOM 667 O O . GLY A 1 84 ? 0.361 -2.102 -20.707 1.00 81.50 84 GLY A O 1
ATOM 668 N N . GLN A 1 85 ? 1.243 -0.100 -20.195 1.00 79.88 85 GLN A N 1
ATOM 669 C CA . GLN A 1 85 ? 1.482 0.319 -21.584 1.00 79.88 85 GLN A CA 1
ATOM 670 C C . GLN A 1 85 ? 2.850 -0.120 -22.136 1.00 79.88 85 GLN A C 1
ATOM 672 O O . GLN A 1 85 ? 3.107 0.039 -23.327 1.00 79.88 85 GLN A O 1
ATOM 677 N N . PHE A 1 86 ? 3.744 -0.611 -21.275 1.00 77.69 86 PHE A N 1
ATOM 678 C CA . PHE A 1 86 ? 5.118 -0.954 -21.627 1.00 77.69 86 PHE A CA 1
ATOM 679 C C . PHE A 1 86 ? 5.279 -2.460 -21.849 1.00 77.69 86 PHE A C 1
ATOM 681 O O . PHE A 1 86 ? 4.618 -3.271 -21.200 1.00 77.69 86 PHE A O 1
ATOM 688 N N . ASP A 1 87 ? 6.186 -2.837 -22.752 1.00 72.69 87 ASP A N 1
ATOM 689 C CA . ASP A 1 87 ? 6.541 -4.241 -22.948 1.00 72.69 87 ASP A CA 1
ATOM 690 C C . ASP A 1 87 ? 7.445 -4.699 -21.799 1.00 72.69 87 ASP A C 1
ATOM 692 O O . ASP A 1 87 ? 8.581 -4.248 -21.641 1.00 72.69 87 ASP A O 1
ATOM 696 N N . ILE A 1 88 ? 6.922 -5.612 -20.986 1.00 69.31 88 ILE A N 1
ATOM 697 C CA . ILE A 1 88 ? 7.592 -6.145 -19.796 1.00 69.31 88 ILE A CA 1
ATOM 698 C C . ILE A 1 88 ? 8.529 -7.317 -20.158 1.00 69.31 88 ILE A C 1
ATOM 700 O O . ILE A 1 88 ? 8.968 -8.059 -19.282 1.00 69.31 88 ILE A O 1
ATOM 704 N N . GLY A 1 89 ? 8.843 -7.506 -21.446 1.00 60.00 89 GLY A N 1
ATOM 705 C CA . GLY A 1 89 ? 9.860 -8.448 -21.919 1.00 60.00 89 GLY A CA 1
ATOM 706 C C . GLY A 1 89 ? 9.379 -9.891 -22.075 1.00 60.00 89 GLY A C 1
ATOM 707 O O . GLY A 1 89 ? 10.202 -10.795 -22.190 1.00 60.00 89 GLY A O 1
ATOM 708 N N . PHE A 1 90 ? 8.064 -10.125 -22.093 1.00 57.38 90 PHE A N 1
ATOM 709 C CA . PH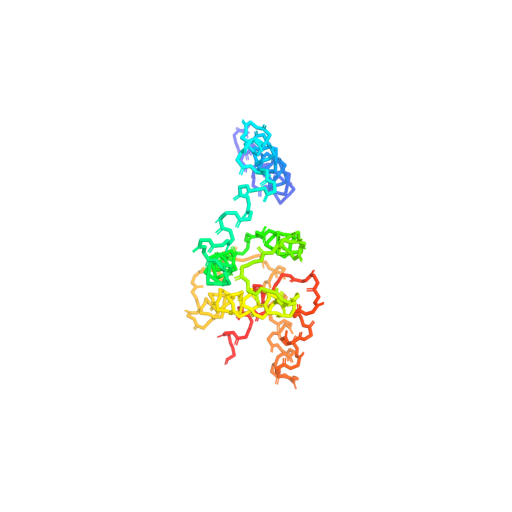E A 1 90 ? 7.477 -11.468 -22.209 1.00 57.38 90 PHE A CA 1
ATOM 710 C C . PHE A 1 90 ? 6.490 -11.631 -23.391 1.00 57.38 90 PHE A C 1
ATOM 712 O O . PHE A 1 90 ? 5.741 -12.606 -23.442 1.00 57.38 90 PHE A O 1
ATOM 719 N N . GLY A 1 91 ? 6.465 -10.720 -24.369 1.00 59.41 91 GLY A N 1
ATOM 720 C CA . GLY A 1 91 ? 5.485 -10.767 -25.466 1.00 59.41 91 GLY A CA 1
ATOM 721 C C . GLY A 1 91 ? 4.095 -10.309 -25.005 1.00 59.41 91 GLY A C 1
ATOM 722 O O . GLY A 1 91 ? 4.004 -9.357 -24.238 1.00 59.41 91 GLY A O 1
ATOM 723 N N . ILE A 1 92 ? 3.004 -10.967 -25.442 1.00 47.81 92 ILE A N 1
ATOM 724 C CA . ILE A 1 92 ? 1.611 -10.700 -24.996 1.00 47.81 92 ILE A CA 1
ATOM 725 C C . ILE A 1 92 ? 1.441 -11.135 -23.526 1.00 47.81 92 ILE A C 1
ATOM 727 O O . ILE A 1 92 ? 0.642 -12.002 -23.178 1.00 47.81 92 ILE A O 1
ATOM 731 N N . VAL A 1 93 ? 2.214 -10.556 -22.620 1.00 50.19 93 VAL A N 1
ATOM 732 C CA . VAL A 1 93 ? 1.963 -10.629 -21.190 1.00 50.19 93 VAL A CA 1
ATOM 733 C C . VAL A 1 93 ? 1.028 -9.487 -20.879 1.00 50.19 93 VAL A C 1
ATOM 735 O O . VAL A 1 93 ? 1.397 -8.341 -20.645 1.00 50.19 93 VAL A O 1
ATOM 738 N N . SER A 1 94 ? -0.240 -9.858 -21.024 1.00 71.06 94 SER A N 1
ATOM 739 C CA . SER A 1 94 ? -1.393 -8.996 -20.873 1.00 71.06 94 SER A CA 1
ATOM 740 C C . SER A 1 94 ? -1.416 -8.345 -19.484 1.00 71.06 94 SER A C 1
ATOM 742 O O . SER A 1 94 ? -0.886 -8.920 -18.525 1.00 71.06 94 SER A O 1
ATOM 744 N N . PRO A 1 95 ? -2.111 -7.207 -19.341 1.00 79.31 95 PRO A N 1
ATOM 745 C CA . PRO A 1 95 ? -2.445 -6.586 -18.059 1.00 79.31 95 PRO A CA 1
ATOM 746 C C . PRO A 1 95 ? -2.856 -7.559 -16.934 1.00 79.31 95 PRO A C 1
ATOM 748 O O . PRO A 1 95 ? -2.696 -7.228 -15.762 1.00 79.31 95 PRO A O 1
ATOM 751 N N . LEU A 1 96 ? -3.326 -8.772 -17.261 1.00 84.56 96 LEU A N 1
ATOM 752 C CA . LEU A 1 96 ? -3.607 -9.840 -16.299 1.00 84.56 96 LEU A CA 1
ATOM 753 C C . LEU A 1 96 ? -2.380 -10.287 -15.504 1.00 84.56 96 LEU A C 1
ATOM 755 O O . LEU A 1 96 ? -2.478 -10.432 -14.293 1.00 84.56 96 LEU A O 1
ATOM 759 N N . ALA A 1 97 ? -1.233 -10.521 -16.144 1.00 85.56 97 ALA A N 1
ATOM 760 C CA . ALA A 1 97 ? -0.046 -10.986 -15.430 1.00 85.56 97 ALA A CA 1
ATOM 761 C C . ALA A 1 97 ? 0.551 -9.864 -14.580 1.00 85.56 97 ALA A C 1
ATOM 763 O O . ALA A 1 97 ? 0.901 -10.086 -13.425 1.00 85.56 97 ALA A O 1
ATOM 764 N N . LEU A 1 98 ? 0.593 -8.646 -15.128 1.00 88.56 98 LEU A N 1
ATOM 765 C CA . LEU A 1 98 ? 0.984 -7.458 -14.379 1.00 88.56 98 LEU A CA 1
ATOM 766 C C . LEU A 1 98 ? 0.116 -7.302 -13.121 1.00 88.56 98 LEU A C 1
ATOM 768 O O . LEU A 1 98 ? 0.648 -7.211 -12.017 1.00 88.56 98 LEU A O 1
ATOM 772 N N . GLY A 1 99 ? -1.209 -7.356 -13.282 1.00 89.94 99 GLY A N 1
ATOM 773 C CA . GLY A 1 99 ? -2.160 -7.292 -12.176 1.00 89.94 99 GLY A CA 1
ATOM 774 C C . GLY A 1 99 ? -2.041 -8.464 -11.202 1.00 89.94 99 GLY A C 1
ATOM 775 O O . GLY A 1 99 ? -2.161 -8.263 -10.000 1.00 89.94 99 GLY A O 1
ATOM 776 N N . PHE A 1 100 ? -1.755 -9.676 -11.682 1.00 91.25 100 PHE A N 1
ATOM 777 C CA . PHE A 1 100 ? -1.590 -10.857 -10.836 1.00 91.25 100 PHE A CA 1
ATOM 778 C C . PHE A 1 100 ? -0.348 -10.759 -9.947 1.00 91.25 100 PHE A C 1
ATOM 780 O O . PHE A 1 100 ? -0.450 -10.936 -8.738 1.00 91.25 100 PHE A O 1
ATOM 787 N N . PHE A 1 101 ? 0.818 -10.441 -10.518 1.00 92.69 101 PHE A N 1
ATOM 788 C CA . PHE A 1 101 ? 2.057 -10.318 -9.747 1.00 92.69 101 PHE A CA 1
ATOM 789 C C . PHE A 1 101 ? 2.030 -9.104 -8.821 1.00 92.69 101 PHE A C 1
ATOM 791 O O . PHE A 1 101 ? 2.428 -9.216 -7.663 1.00 92.69 101 PHE A O 1
ATOM 798 N N . ALA A 1 102 ? 1.514 -7.968 -9.293 1.00 92.56 102 ALA A N 1
ATOM 799 C CA . ALA A 1 102 ? 1.315 -6.812 -8.434 1.00 92.56 102 ALA A CA 1
ATOM 800 C C . ALA A 1 102 ? 0.332 -7.125 -7.298 1.00 92.56 102 ALA A C 1
ATOM 802 O O . ALA A 1 102 ? 0.668 -6.933 -6.138 1.00 92.56 102 ALA A O 1
ATOM 803 N N . GLY A 1 103 ? -0.835 -7.692 -7.611 1.00 92.69 103 GLY A N 1
ATOM 804 C CA . GLY A 1 103 ? -1.864 -8.031 -6.629 1.00 92.69 103 GLY A CA 1
ATOM 805 C C . GLY A 1 103 ? -1.405 -9.070 -5.606 1.00 92.69 103 GLY A C 1
ATOM 806 O O . GLY A 1 103 ? -1.697 -8.924 -4.423 1.00 92.69 103 GLY A O 1
ATOM 807 N N . LEU A 1 104 ? -0.637 -10.084 -6.021 1.00 95.50 104 LEU A N 1
ATOM 808 C CA . LEU A 1 104 ? -0.018 -11.041 -5.100 1.00 95.50 104 LEU A CA 1
ATOM 809 C C . LEU A 1 104 ? 0.991 -10.367 -4.170 1.00 95.50 104 LEU A C 1
ATOM 811 O O . LEU A 1 104 ? 0.985 -10.633 -2.969 1.00 95.50 104 LEU A O 1
ATOM 815 N N . GLY A 1 105 ? 1.851 -9.502 -4.711 1.00 94.88 105 GLY A N 1
ATOM 816 C CA . GLY A 1 105 ? 2.816 -8.759 -3.908 1.00 94.88 105 GLY A CA 1
ATOM 817 C C . GLY A 1 105 ? 2.117 -7.833 -2.915 1.00 94.88 105 GLY A C 1
ATOM 818 O O . GLY A 1 105 ? 2.426 -7.862 -1.725 1.00 94.88 105 GLY A O 1
ATOM 819 N N . SER A 1 106 ? 1.102 -7.097 -3.370 1.00 92.38 106 SER A N 1
ATOM 820 C CA . SER A 1 106 ? 0.266 -6.255 -2.518 1.00 92.38 106 SER A CA 1
ATOM 821 C C . SER A 1 106 ? -0.426 -7.070 -1.428 1.00 92.38 106 SER A C 1
ATOM 823 O O . SER A 1 106 ? -0.339 -6.697 -0.267 1.00 92.38 106 SER A O 1
ATOM 825 N N . ALA A 1 107 ? -1.023 -8.224 -1.747 1.00 92.38 107 ALA A N 1
ATOM 826 C CA . ALA A 1 107 ? -1.661 -9.090 -0.754 1.00 92.38 107 ALA A CA 1
ATOM 827 C C . ALA A 1 107 ? -0.687 -9.546 0.346 1.00 92.38 107 ALA A C 1
ATOM 829 O O . ALA A 1 107 ? -1.069 -9.596 1.513 1.00 92.38 107 ALA A O 1
ATOM 830 N N . ILE A 1 108 ? 0.570 -9.844 -0.005 1.00 94.94 108 ILE A N 1
ATOM 831 C CA . ILE A 1 108 ? 1.626 -10.166 0.966 1.00 94.94 108 ILE A CA 1
ATOM 832 C C . ILE A 1 108 ? 2.011 -8.928 1.788 1.00 94.94 108 ILE A C 1
ATOM 834 O O . ILE A 1 108 ? 2.154 -9.034 3.004 1.00 94.94 108 ILE A O 1
ATOM 838 N N . GLY A 1 109 ? 2.154 -7.756 1.163 1.00 92.00 109 GLY A N 1
ATOM 839 C CA . GLY A 1 109 ? 2.426 -6.496 1.866 1.00 92.00 109 GLY A CA 1
ATOM 840 C C . GLY A 1 109 ? 1.346 -6.163 2.904 1.00 92.00 109 GLY A C 1
ATOM 841 O O . GLY A 1 109 ? 1.654 -5.891 4.068 1.00 92.00 109 GLY A O 1
ATOM 842 N N . GLU A 1 110 ? 0.077 -6.313 2.525 1.00 90.88 110 GLU A N 1
ATOM 843 C CA . GLU A 1 110 ? -1.095 -6.082 3.381 1.00 90.88 110 GLU A CA 1
ATOM 844 C C . GLU A 1 110 ? -1.170 -7.046 4.582 1.00 90.88 110 GLU A C 1
ATOM 846 O O . GLU A 1 110 ? -1.797 -6.734 5.600 1.00 90.88 110 GLU A O 1
ATOM 851 N N . MET A 1 111 ? -0.479 -8.197 4.541 1.00 92.06 111 MET A N 1
ATOM 852 C CA . MET A 1 111 ? -0.361 -9.075 5.717 1.00 92.06 111 MET A CA 1
ATOM 853 C C . MET A 1 111 ? 0.315 -8.375 6.901 1.00 92.06 111 MET A C 1
ATOM 855 O O . MET A 1 111 ? 0.101 -8.779 8.044 1.00 92.06 111 MET A O 1
ATOM 859 N N . SER A 1 112 ? 1.084 -7.306 6.670 1.00 89.88 112 SER A N 1
ATOM 860 C CA . SER A 1 112 ? 1.628 -6.474 7.749 1.00 89.88 112 SER A CA 1
ATOM 861 C C . SER A 1 112 ? 0.525 -5.927 8.669 1.00 89.88 112 SER A C 1
ATOM 863 O O . SER A 1 112 ? 0.662 -5.989 9.893 1.00 89.88 112 SER A O 1
ATOM 865 N N . GLY A 1 113 ? -0.608 -5.482 8.110 1.00 88.06 113 GLY A N 1
ATOM 866 C CA . GLY A 1 113 ? -1.772 -5.016 8.865 1.00 88.06 113 GLY A CA 1
ATOM 867 C C . GLY A 1 113 ? -2.433 -6.134 9.664 1.00 88.06 113 GLY A C 1
ATOM 868 O O . GLY A 1 113 ? -2.742 -5.948 10.843 1.00 88.06 113 GLY A O 1
ATOM 869 N N . TYR A 1 114 ? -2.569 -7.317 9.060 1.00 91.00 114 TYR A N 1
ATOM 870 C CA . TYR A 1 114 ? -3.065 -8.515 9.744 1.00 91.00 114 TYR A CA 1
ATOM 871 C C . TYR A 1 114 ? -2.195 -8.878 10.949 1.00 91.00 114 TYR A C 1
ATOM 873 O O . TYR A 1 114 ? -2.707 -9.017 12.058 1.00 91.00 114 TYR A O 1
ATOM 881 N N . ILE A 1 115 ? -0.872 -8.931 10.766 1.00 90.06 115 ILE A N 1
ATOM 882 C CA . ILE A 1 115 ? 0.086 -9.223 11.839 1.00 90.06 115 ILE A CA 1
ATOM 883 C C . ILE A 1 115 ? -0.030 -8.192 12.968 1.00 90.06 115 ILE A C 1
ATOM 885 O O . ILE A 1 115 ? -0.015 -8.568 14.139 1.00 90.06 115 ILE A O 1
ATOM 889 N N . VAL A 1 116 ? -0.186 -6.901 12.654 1.00 88.25 116 VAL A N 1
ATOM 890 C CA . VAL A 1 116 ? -0.404 -5.868 13.680 1.00 88.25 116 VAL A CA 1
ATOM 891 C C . VAL A 1 116 ? -1.697 -6.097 14.462 1.00 88.25 116 VAL A C 1
ATOM 893 O O . VAL A 1 116 ? -1.692 -5.915 15.682 1.00 88.25 116 VAL A O 1
ATOM 896 N N . GLY A 1 117 ? -2.772 -6.512 13.787 1.00 88.19 117 GLY A N 1
ATOM 897 C CA . GLY A 1 117 ? -4.021 -6.924 14.428 1.00 88.19 117 GLY A CA 1
ATOM 898 C C . GLY A 1 117 ? -3.814 -8.110 15.373 1.00 88.19 117 GLY A C 1
ATOM 899 O O . GLY A 1 117 ? -4.114 -8.001 16.560 1.00 88.19 117 GLY A O 1
ATOM 900 N N . THR A 1 118 ? -3.218 -9.198 14.879 1.00 89.19 118 THR A N 1
ATOM 901 C CA . THR A 1 118 ? -3.012 -10.449 15.632 1.00 89.19 118 THR A CA 1
ATOM 902 C C . THR A 1 118 ? -2.080 -10.287 16.822 1.00 89.19 118 THR A C 1
ATOM 904 O O . THR A 1 118 ? -2.331 -10.832 17.894 1.00 89.19 118 THR A O 1
ATOM 907 N N . LEU A 1 119 ? -1.006 -9.511 16.673 1.00 86.94 119 LEU A N 1
ATOM 908 C CA . LEU A 1 119 ? -0.067 -9.256 17.763 1.00 86.94 119 LEU A CA 1
ATOM 909 C C . LEU A 1 119 ? -0.629 -8.282 18.815 1.00 86.94 119 LEU A C 1
ATOM 911 O O . LEU A 1 119 ? 0.031 -8.048 19.829 1.00 86.94 119 LEU A O 1
ATOM 915 N N . GLY A 1 120 ? -1.812 -7.692 18.587 1.00 72.00 120 GLY A N 1
ATOM 916 C CA . GLY A 1 120 ? -2.501 -6.822 19.546 1.00 72.00 120 GLY A CA 1
ATOM 917 C C . GLY A 1 120 ? -1.650 -5.639 20.013 1.00 72.00 120 GLY A C 1
ATOM 918 O O . GLY A 1 120 ? -1.774 -5.187 21.152 1.00 72.00 120 GLY A O 1
ATOM 919 N N . ILE A 1 121 ? -0.714 -5.183 19.174 1.00 60.88 121 ILE A N 1
ATOM 920 C CA . ILE A 1 121 ? 0.394 -4.330 19.614 1.00 60.88 121 ILE A CA 1
ATOM 921 C C . ILE A 1 121 ? -0.161 -3.008 20.159 1.00 60.88 121 ILE A C 1
ATOM 923 O O . ILE A 1 121 ? -1.108 -2.446 19.607 1.00 60.88 121 ILE A O 1
ATOM 927 N N . ARG A 1 122 ? 0.534 -2.436 21.157 1.00 58.66 122 ARG A N 1
ATOM 928 C CA . ARG A 1 122 ? 0.475 -1.024 21.619 1.00 58.66 122 ARG A CA 1
ATOM 929 C C . ARG A 1 122 ? 0.272 0.028 20.506 1.00 58.66 122 ARG A C 1
ATOM 931 O O . ARG A 1 122 ? -0.086 1.168 20.779 1.00 58.66 122 ARG A O 1
ATOM 938 N N . SER A 1 123 ? 0.509 -0.319 19.245 1.00 61.91 123 SER A N 1
ATOM 939 C CA . SER A 1 123 ? 0.175 0.464 18.056 1.00 61.91 123 SER A CA 1
ATOM 940 C C . SER A 1 123 ? -1.322 0.786 17.932 1.00 61.91 123 SER A C 1
ATOM 942 O O . SER A 1 123 ? -1.644 1.883 17.481 1.00 61.91 123 SER A O 1
ATOM 944 N N . LEU A 1 124 ? -2.233 -0.084 18.392 1.00 68.25 124 LEU A N 1
ATOM 945 C CA . LEU A 1 124 ? -3.677 0.200 18.402 1.00 68.25 124 LEU A CA 1
ATOM 946 C C . LEU A 1 124 ? -4.036 1.349 19.357 1.00 68.25 124 LEU A C 1
ATOM 948 O O . LEU A 1 124 ? -4.950 2.120 19.073 1.00 68.25 124 LEU A O 1
ATOM 952 N N . GLU A 1 125 ? -3.276 1.539 20.442 1.00 65.69 125 GLU A N 1
ATOM 953 C CA . GLU A 1 125 ? -3.465 2.657 21.384 1.00 65.69 125 GLU A CA 1
ATOM 954 C C . GLU A 1 125 ? -3.183 4.022 20.738 1.00 65.69 125 GLU A C 1
ATOM 956 O O . GLU A 1 125 ? -3.655 5.056 21.216 1.00 65.69 125 GLU A O 1
ATOM 961 N N . LYS A 1 126 ? -2.418 4.039 19.638 1.00 69.62 126 LYS A N 1
ATOM 962 C CA . LYS A 1 126 ? -2.108 5.253 18.872 1.00 69.62 126 LYS A CA 1
ATOM 963 C C . LYS A 1 126 ? -3.179 5.591 17.834 1.00 69.62 126 LYS A C 1
ATOM 965 O O . LYS A 1 126 ? -3.154 6.705 17.303 1.00 69.62 126 LYS A O 1
ATOM 970 N N . LEU A 1 127 ? -4.108 4.674 17.556 1.00 77.69 127 LEU A N 1
ATOM 971 C CA . LEU A 1 127 ? -5.185 4.897 16.598 1.00 77.69 127 LEU A CA 1
ATOM 972 C C . LEU A 1 127 ? -6.239 5.853 17.151 1.00 77.69 127 LEU A C 1
ATOM 974 O O . LEU A 1 127 ? -6.540 5.921 18.346 1.00 77.69 127 LEU A O 1
ATOM 978 N N . LYS A 1 128 ? -6.844 6.619 16.250 1.00 81.12 128 LYS A N 1
ATOM 979 C CA . LYS A 1 128 ? -7.942 7.523 16.578 1.00 81.12 128 LYS A CA 1
ATOM 980 C C . LYS A 1 128 ? -9.181 6.709 16.941 1.00 81.12 128 LYS A C 1
ATOM 982 O O . LYS A 1 128 ? -9.463 5.662 16.364 1.00 81.12 128 LYS A O 1
ATOM 987 N N . LYS A 1 129 ? -10.038 7.272 17.802 1.00 83.94 129 LYS A N 1
ATOM 988 C CA . LYS A 1 129 ? -11.355 6.684 18.125 1.00 83.94 129 LYS A CA 1
ATOM 989 C C . LYS A 1 129 ? -12.203 6.369 16.883 1.00 83.94 129 LYS A C 1
ATOM 991 O O . LYS A 1 129 ? -13.020 5.458 16.929 1.00 83.94 129 LYS A O 1
ATOM 996 N N . SER A 1 130 ? -12.058 7.134 15.799 1.00 84.88 130 SER A N 1
ATOM 997 C CA . SER A 1 130 ? -12.751 6.877 14.531 1.00 84.88 130 SER A CA 1
ATOM 998 C C . SER A 1 130 ? -12.254 5.610 13.836 1.00 84.88 130 SER A C 1
ATOM 1000 O O . SER A 1 130 ? -13.081 4.835 13.368 1.00 84.88 130 SER A O 1
ATOM 1002 N N . GLU A 1 131 ? -10.939 5.385 13.811 1.00 85.75 131 GLU A N 1
ATOM 1003 C CA . GLU A 1 131 ? -10.304 4.200 13.217 1.00 85.75 131 GLU A CA 1
ATOM 1004 C C . GLU A 1 131 ? -10.661 2.959 14.035 1.00 85.75 131 GLU A C 1
ATOM 1006 O O . GLU A 1 131 ? -11.145 1.984 13.477 1.00 85.75 131 GLU A O 1
ATOM 1011 N N . LEU A 1 132 ? -10.588 3.042 15.369 1.00 87.81 132 LEU A N 1
ATOM 1012 C CA . LEU A 1 132 ? -11.017 1.957 16.261 1.00 87.81 132 LEU A CA 1
ATOM 1013 C C . LEU A 1 132 ? -12.490 1.570 16.048 1.00 87.81 132 LEU A C 1
ATOM 1015 O O . LEU A 1 132 ? -12.820 0.391 15.983 1.00 87.81 132 LEU A O 1
ATOM 1019 N N . LYS A 1 133 ? -13.390 2.551 15.878 1.00 89.38 133 LYS A N 1
ATOM 1020 C CA . LYS A 1 133 ? -14.802 2.281 15.548 1.00 89.38 133 LYS A CA 1
ATOM 1021 C C . LYS A 1 133 ? -14.975 1.641 14.168 1.00 89.38 133 LYS A C 1
ATOM 1023 O O . LYS A 1 133 ? -15.926 0.888 13.975 1.00 89.38 133 LYS A O 1
ATOM 1028 N N . GLN A 1 134 ? -14.135 1.986 13.193 1.00 90.25 134 GLN A N 1
ATOM 1029 C CA . GLN A 1 134 ? -14.168 1.368 11.866 1.00 90.25 134 GLN A CA 1
ATOM 1030 C C . GLN A 1 134 ? -13.664 -0.073 11.927 1.00 90.25 134 GLN A C 1
ATOM 1032 O O . GLN A 1 134 ? -14.347 -0.950 11.408 1.00 90.25 134 GLN A O 1
ATOM 1037 N N . ILE A 1 135 ? -12.554 -0.313 12.628 1.00 91.31 135 ILE A N 1
ATOM 1038 C CA . ILE A 1 135 ? -11.996 -1.644 12.888 1.00 91.31 135 ILE A CA 1
ATOM 1039 C C . ILE A 1 135 ? -13.043 -2.535 13.568 1.00 91.31 135 ILE A C 1
ATOM 1041 O O . ILE A 1 135 ? -13.348 -3.597 13.045 1.00 91.31 135 ILE A O 1
ATOM 1045 N N . ASP A 1 136 ? -13.696 -2.073 14.638 1.00 92.19 136 ASP A N 1
ATOM 1046 C CA . ASP A 1 136 ? -14.756 -2.831 15.328 1.00 92.19 136 ASP A CA 1
ATOM 1047 C C . ASP A 1 136 ? -15.959 -3.151 14.411 1.00 92.19 136 ASP A C 1
ATOM 1049 O O . ASP A 1 136 ? -16.514 -4.253 14.422 1.00 92.19 136 ASP A O 1
ATOM 1053 N N . ARG A 1 137 ? -16.370 -2.206 13.554 1.00 93.38 137 ARG A N 1
ATOM 1054 C CA . ARG A 1 137 ? -17.429 -2.455 12.558 1.00 93.38 137 ARG A CA 1
ATOM 1055 C C . ARG A 1 137 ? -17.001 -3.477 11.509 1.00 93.38 137 ARG A C 1
ATOM 1057 O O . ARG A 1 137 ? -17.830 -4.290 11.102 1.00 93.38 137 ARG A O 1
ATOM 1064 N N . LEU A 1 138 ? -15.757 -3.402 11.041 1.00 94.00 138 LEU A N 1
ATOM 1065 C CA . LEU A 1 138 ? -15.195 -4.342 10.077 1.00 94.00 138 LEU A CA 1
ATOM 1066 C C . LEU A 1 138 ? -15.088 -5.730 10.697 1.00 94.00 138 LEU A C 1
ATOM 1068 O O . LEU A 1 138 ? -15.613 -6.666 10.111 1.00 94.00 138 LEU A O 1
ATOM 1072 N N . GLN A 1 139 ? -14.553 -5.847 11.910 1.00 94.31 139 GLN A N 1
ATOM 1073 C CA . GLN A 1 139 ? -14.449 -7.101 12.653 1.00 94.31 139 GLN A CA 1
ATOM 1074 C C . GLN A 1 139 ? -15.817 -7.782 12.790 1.00 94.31 139 GLN A C 1
ATOM 1076 O O . GLN A 1 139 ? -15.970 -8.950 12.444 1.00 94.31 139 GLN A O 1
ATOM 1081 N N . ARG A 1 140 ? -16.863 -7.042 13.190 1.00 95.38 140 ARG A N 1
ATOM 1082 C CA . ARG A 1 140 ? -18.237 -7.576 13.259 1.00 95.38 140 ARG A CA 1
ATOM 1083 C C . ARG A 1 140 ? -18.778 -8.035 11.905 1.00 95.38 140 ARG A C 1
ATOM 1085 O O . ARG A 1 140 ? -19.489 -9.035 11.839 1.00 95.38 140 ARG A O 1
ATOM 1092 N N . LYS A 1 141 ? -18.471 -7.316 10.822 1.00 95.81 141 LYS A N 1
ATOM 1093 C CA . LYS A 1 141 ? -18.870 -7.715 9.464 1.00 95.81 141 LYS A CA 1
ATOM 1094 C C . LYS A 1 141 ? -18.110 -8.954 8.996 1.00 95.81 141 LYS A C 1
ATOM 1096 O O . LYS A 1 141 ? -18.745 -9.844 8.445 1.00 95.81 141 LYS A O 1
ATOM 1101 N N . ILE A 1 142 ? -16.801 -9.019 9.229 1.00 96.31 142 ILE A N 1
ATOM 1102 C CA . ILE A 1 142 ? -15.952 -10.157 8.862 1.00 96.31 142 ILE A CA 1
ATOM 1103 C C . ILE A 1 142 ? -16.386 -11.397 9.653 1.00 96.31 142 ILE A C 1
ATOM 1105 O O . ILE A 1 142 ? -16.608 -12.434 9.049 1.00 96.31 142 ILE A O 1
ATOM 1109 N N . ASN A 1 143 ? -16.660 -11.291 10.956 1.00 95.94 143 ASN A N 1
ATOM 1110 C CA . ASN A 1 143 ? -17.219 -12.404 11.736 1.00 95.94 143 ASN A CA 1
ATOM 1111 C C . ASN A 1 143 ? -18.573 -12.904 11.204 1.00 95.94 143 ASN A C 1
ATOM 1113 O O . ASN A 1 143 ? -18.885 -14.084 11.322 1.00 95.94 143 ASN A O 1
ATOM 1117 N N . LYS A 1 144 ? -19.393 -12.018 10.622 1.00 96.81 144 LYS A N 1
ATOM 1118 C CA . LYS A 1 144 ? -20.724 -12.375 10.109 1.00 96.81 144 LYS A CA 1
ATOM 1119 C C . LYS A 1 144 ? -20.710 -12.936 8.683 1.00 96.81 144 LYS A C 1
ATOM 1121 O O . LYS A 1 144 ? -21.474 -13.848 8.391 1.00 96.81 144 LYS A O 1
ATOM 1126 N N . TYR A 1 145 ? -19.923 -12.346 7.786 1.00 96.12 145 TYR A N 1
ATOM 1127 C CA . TYR A 1 145 ? -19.951 -12.646 6.347 1.00 96.12 145 TYR A CA 1
ATOM 1128 C C . TYR A 1 145 ? -18.628 -13.240 5.827 1.00 96.12 145 TYR A C 1
ATOM 1130 O O . TYR A 1 145 ? -18.534 -13.631 4.668 1.00 96.12 145 TYR A O 1
ATOM 1138 N N . GLY A 1 146 ? -17.604 -13.336 6.675 1.00 93.88 146 GLY A N 1
ATOM 1139 C CA . GLY A 1 146 ? -16.321 -13.954 6.365 1.00 93.88 146 GLY A CA 1
ATOM 1140 C C . GLY A 1 146 ? -15.538 -13.228 5.273 1.00 93.88 146 GLY A C 1
ATOM 1141 O O . GLY A 1 146 ? -15.527 -11.996 5.176 1.00 93.88 146 GLY A O 1
ATOM 1142 N N . PHE A 1 147 ? -14.887 -14.031 4.430 1.00 92.81 147 PHE A N 1
ATOM 1143 C CA . PHE A 1 147 ? -14.002 -13.588 3.353 1.00 92.81 147 PHE A CA 1
ATOM 1144 C C . PHE A 1 147 ? -14.654 -12.600 2.373 1.00 92.81 147 PHE A C 1
ATOM 1146 O O . PHE A 1 147 ? -13.969 -11.725 1.847 1.00 92.81 147 PHE A O 1
ATOM 1153 N N . SER A 1 148 ? -15.972 -12.669 2.154 1.00 94.69 148 SER A N 1
ATOM 1154 C CA . SER A 1 148 ? -16.643 -11.790 1.188 1.00 94.69 148 SER A CA 1
ATOM 1155 C C . SER A 1 148 ? -16.522 -10.306 1.551 1.00 94.69 148 SER A C 1
ATOM 1157 O O . SER A 1 148 ? -16.471 -9.465 0.659 1.00 94.69 148 SER A O 1
ATOM 1159 N N . VAL A 1 149 ? -16.434 -9.963 2.842 1.00 94.12 149 VAL A N 1
ATOM 1160 C CA . VAL A 1 149 ? -16.219 -8.573 3.286 1.00 94.12 149 VAL A CA 1
ATOM 1161 C C . VAL A 1 149 ? -14.838 -8.087 2.890 1.00 94.12 149 VAL A C 1
ATOM 1163 O O . VAL A 1 149 ? -14.705 -6.955 2.438 1.00 94.12 149 VAL A O 1
ATOM 1166 N N . ILE A 1 150 ? -13.830 -8.943 3.053 1.00 92.75 150 ILE A N 1
ATOM 1167 C CA . ILE A 1 150 ? -12.439 -8.638 2.723 1.00 92.75 150 ILE A CA 1
ATOM 1168 C C . ILE A 1 150 ? -12.318 -8.450 1.207 1.00 92.75 150 ILE A C 1
ATOM 1170 O O . ILE A 1 150 ? -11.823 -7.421 0.758 1.00 92.75 150 ILE A O 1
ATOM 1174 N N . ALA A 1 151 ? -12.871 -9.380 0.421 1.00 91.88 151 ALA A N 1
ATOM 1175 C CA . ALA A 1 151 ? -12.869 -9.298 -1.037 1.00 91.88 151 ALA A CA 1
ATOM 1176 C C . ALA A 1 151 ? -13.579 -8.035 -1.555 1.00 91.88 151 ALA A C 1
ATOM 1178 O O . ALA A 1 151 ? -13.032 -7.317 -2.385 1.00 91.88 151 ALA A O 1
ATOM 1179 N N . LEU A 1 152 ? -14.771 -7.715 -1.039 1.00 92.12 152 LEU A N 1
ATOM 1180 C CA . LEU A 1 152 ? -15.494 -6.507 -1.449 1.00 92.12 152 LEU A CA 1
ATOM 1181 C C . LEU A 1 152 ? -14.782 -5.224 -1.011 1.00 92.12 152 LEU A C 1
ATOM 1183 O O . LEU A 1 152 ? -14.808 -4.245 -1.749 1.00 92.12 152 LEU A O 1
ATOM 1187 N N . ALA A 1 153 ? -14.143 -5.213 0.161 1.00 89.75 153 ALA A N 1
ATOM 1188 C CA . ALA A 1 153 ? -13.381 -4.054 0.609 1.00 89.75 153 ALA A CA 1
ATOM 1189 C C . ALA A 1 153 ? -12.156 -3.795 -0.282 1.00 89.75 153 ALA A C 1
ATOM 1191 O O . ALA A 1 153 ? -11.886 -2.636 -0.589 1.00 89.75 153 ALA A O 1
ATOM 1192 N N . ALA A 1 154 ? -11.485 -4.851 -0.760 1.00 87.81 154 ALA A N 1
ATOM 1193 C CA . ALA A 1 154 ? -10.355 -4.751 -1.689 1.00 87.81 154 ALA A CA 1
ATOM 1194 C C . ALA A 1 154 ? -10.748 -4.143 -3.048 1.00 87.81 154 ALA A C 1
ATOM 1196 O O . ALA A 1 154 ? -9.918 -3.546 -3.723 1.00 87.81 154 ALA A O 1
ATOM 1197 N N . LEU A 1 155 ? -12.019 -4.266 -3.447 1.00 86.81 155 LEU A N 1
ATOM 1198 C CA . LEU A 1 155 ? -12.544 -3.690 -4.692 1.00 86.81 155 LEU A CA 1
ATOM 1199 C C . LEU A 1 155 ? -12.937 -2.212 -4.569 1.00 86.81 155 LEU A C 1
ATOM 1201 O O . LEU A 1 155 ? -13.372 -1.604 -5.546 1.00 86.81 155 LEU A O 1
ATOM 1205 N N . THR A 1 156 ? -12.838 -1.630 -3.376 1.00 83.38 156 THR A N 1
ATOM 1206 C CA . THR A 1 156 ? -13.214 -0.235 -3.129 1.00 83.38 156 THR A CA 1
ATOM 1207 C C . THR A 1 156 ? -11.981 0.610 -2.829 1.00 83.38 156 THR A C 1
ATOM 1209 O O . THR A 1 156 ? -11.033 0.089 -2.247 1.00 83.38 156 THR A O 1
ATOM 1212 N N . PRO A 1 157 ? -11.988 1.922 -3.144 1.00 69.81 157 PRO A N 1
ATOM 1213 C CA . PRO A 1 157 ? -10.944 2.859 -2.722 1.00 69.81 157 PRO A CA 1
ATOM 1214 C C . PRO A 1 157 ? -11.086 3.160 -1.218 1.00 69.81 157 PRO A C 1
ATOM 1216 O O . PRO A 1 157 ? -11.386 4.276 -0.792 1.00 69.81 157 PRO A O 1
ATOM 1219 N N . PHE A 1 158 ? -10.958 2.114 -0.409 1.00 74.12 158 PHE A N 1
ATOM 1220 C CA . PHE A 1 158 ? -11.050 2.101 1.040 1.00 74.12 158 PHE A CA 1
ATOM 1221 C C . PHE A 1 158 ? -9.655 1.798 1.606 1.00 74.12 158 PHE A C 1
ATOM 1223 O O . PHE A 1 158 ? -8.944 0.989 1.016 1.00 74.12 158 PHE A O 1
ATOM 1230 N N . PRO A 1 159 ? -9.237 2.405 2.735 1.00 77.56 159 PRO A N 1
ATOM 1231 C CA . PRO A 1 159 ? -7.962 2.082 3.378 1.00 77.56 159 PRO A CA 1
ATOM 1232 C C . PRO A 1 159 ? -7.934 0.614 3.826 1.00 77.56 159 PRO A C 1
ATOM 1234 O O . PRO A 1 159 ? -8.453 0.263 4.892 1.00 77.56 159 PRO A O 1
ATOM 1237 N N . PHE A 1 160 ? -7.348 -0.240 2.990 1.00 87.19 160 PHE A N 1
ATOM 1238 C CA . PHE A 1 160 ? -7.377 -1.690 3.158 1.00 87.19 160 PHE A CA 1
ATOM 1239 C C . PHE A 1 160 ? -6.602 -2.158 4.400 1.00 87.19 160 PHE A C 1
ATOM 1241 O O . PHE A 1 160 ? -7.036 -3.108 5.052 1.00 87.19 160 PHE A O 1
ATOM 1248 N N . ASP A 1 161 ? -5.606 -1.381 4.842 1.00 88.06 161 ASP A N 1
ATOM 1249 C CA . ASP A 1 161 ? -4.913 -1.523 6.131 1.00 88.06 161 ASP A CA 1
ATOM 1250 C C . ASP A 1 161 ? -5.870 -1.808 7.308 1.00 88.06 161 ASP A C 1
ATOM 1252 O O . ASP A 1 161 ? -5.620 -2.672 8.151 1.00 88.06 161 ASP A O 1
ATOM 1256 N N . LEU A 1 162 ? -7.003 -1.091 7.380 1.00 89.88 162 LEU A N 1
ATOM 1257 C CA . LEU A 1 162 ? -7.979 -1.250 8.467 1.00 89.88 162 LEU A CA 1
ATOM 1258 C C . LEU A 1 162 ? -8.710 -2.593 8.400 1.00 89.88 162 LEU A C 1
ATOM 1260 O O . LEU A 1 162 ? -9.115 -3.118 9.437 1.00 89.88 162 LEU A O 1
ATOM 1264 N N . VAL A 1 163 ? -8.899 -3.132 7.194 1.00 92.19 163 VAL A N 1
ATOM 1265 C CA . VAL A 1 163 ? -9.480 -4.461 6.967 1.00 92.19 163 VAL A CA 1
ATOM 1266 C C . VAL A 1 163 ? -8.503 -5.527 7.436 1.00 92.19 163 VAL A C 1
ATOM 1268 O O . VAL A 1 163 ? -8.916 -6.418 8.173 1.00 92.19 163 VAL A O 1
ATOM 1271 N N . GLY A 1 164 ? -7.221 -5.396 7.075 1.00 91.50 164 GLY A N 1
ATOM 1272 C CA . GLY A 1 164 ? -6.155 -6.290 7.527 1.00 91.50 164 GLY A CA 1
ATOM 1273 C C . GLY A 1 164 ? -6.071 -6.339 9.052 1.00 91.50 164 GLY A C 1
ATOM 1274 O O . GLY A 1 164 ? -6.185 -7.412 9.642 1.00 91.50 164 GLY A O 1
ATOM 1275 N N . ILE A 1 165 ? -5.991 -5.174 9.702 1.00 91.62 165 ILE A N 1
ATOM 1276 C CA . ILE A 1 165 ? -5.971 -5.074 11.171 1.00 91.62 165 ILE A CA 1
ATOM 1277 C C . ILE A 1 165 ? -7.230 -5.694 11.789 1.00 91.62 165 ILE A C 1
ATOM 1279 O O . ILE A 1 165 ? -7.130 -6.460 12.744 1.00 91.62 165 ILE A O 1
ATOM 1283 N N . ALA A 1 166 ? -8.418 -5.385 11.258 1.00 92.38 166 ALA A N 1
ATOM 1284 C CA . ALA A 1 166 ? -9.674 -5.930 11.771 1.00 92.38 166 ALA A CA 1
ATOM 1285 C C . ALA A 1 166 ? -9.769 -7.453 11.619 1.00 92.38 166 ALA A C 1
ATOM 1287 O O . ALA A 1 166 ? -10.312 -8.106 12.506 1.00 92.38 166 ALA A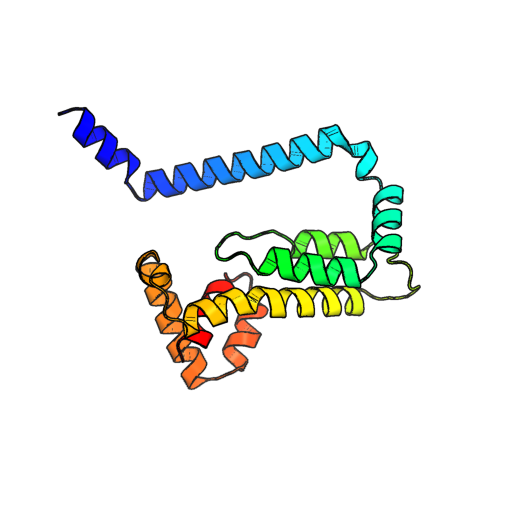 O 1
ATOM 1288 N N . ALA A 1 167 ? -9.249 -8.009 10.523 1.00 93.44 167 ALA A N 1
ATOM 1289 C CA . ALA A 1 167 ? -9.189 -9.448 10.298 1.00 93.44 167 ALA A CA 1
ATOM 1290 C C . ALA A 1 167 ? -8.216 -10.139 11.263 1.00 93.44 167 ALA A C 1
ATOM 1292 O O . ALA A 1 167 ? -8.527 -11.217 11.750 1.00 93.44 167 ALA A O 1
ATOM 1293 N N . GLY A 1 168 ? -7.080 -9.508 11.580 1.00 91.44 168 GLY A N 1
ATOM 1294 C CA . GLY A 1 168 ? -6.100 -10.052 12.526 1.00 91.44 168 GLY A CA 1
ATOM 1295 C C . GLY A 1 168 ? -6.558 -10.068 13.987 1.00 91.44 168 GLY A C 1
ATOM 1296 O O . GLY A 1 168 ? -5.974 -10.792 14.783 1.00 91.44 168 GLY A O 1
ATOM 1297 N N . LEU A 1 169 ? -7.580 -9.281 14.343 1.00 90.44 169 LEU A N 1
ATOM 1298 C CA . LEU A 1 169 ? -8.167 -9.218 15.691 1.00 90.44 169 LEU A CA 1
ATOM 1299 C C . LEU A 1 169 ? -9.208 -10.314 15.980 1.00 90.44 169 LEU A C 1
ATOM 1301 O O . LEU A 1 169 ? -9.763 -10.340 17.082 1.00 90.44 169 LEU A O 1
ATOM 1305 N N . ILE A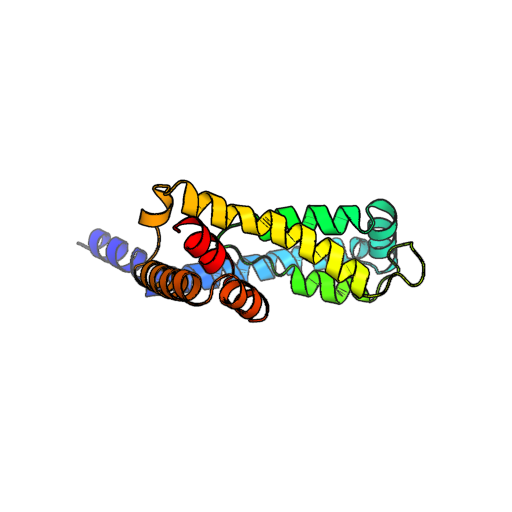 1 170 ? -9.551 -11.128 14.983 1.00 87.25 170 ILE A N 1
ATOM 1306 C CA . ILE A 1 170 ? -10.505 -12.241 15.096 1.00 87.25 170 ILE A CA 1
ATOM 1307 C C . ILE A 1 170 ? -9.754 -13.483 15.561 1.00 87.25 170 ILE A C 1
ATOM 1309 O O . ILE A 1 170 ? -10.266 -14.126 16.503 1.00 87.25 170 ILE A O 1
#